Protein AF-A0A074ZJ59-F1 (afdb_monomer_lite)

Radius of gyration: 24.51 Å; chains: 1; bounding box: 39×39×104 Å

Foldseek 3Di:
DVLVVVLVVLCVVVVDDPPPDPVVVPVPPPPDDPDPDPDPLVVLVVQLQSCLVVVPVVNVVVSQVVNVVVLVVQVPPPDPPPNQVVLVVLQVVLLCLFFPPHDDRPDCVSSVSSLVSCLVCVVVSCVDPVSVVCVVVRRRHDPVSVVVSVVSVVVVVVVVVVVVVVVVPDPPPDDDDDDDDD

Organism: Aureobasidium subglaciale (strain EXF-2481) (NCBI:txid1043005)

Structure (mmCIF, N/CA/C/O backbone):
data_AF-A0A074ZJ59-F1
#
_entry.id   AF-A0A074ZJ59-F1
#
loop_
_atom_site.group_PDB
_atom_site.id
_atom_site.type_symbol
_atom_site.label_atom_id
_atom_site.label_alt_id
_atom_site.label_comp_id
_atom_site.label_asym_id
_atom_site.label_entity_id
_atom_site.label_seq_id
_atom_site.pdbx_PDB_ins_code
_atom_site.Cartn_x
_atom_site.Cartn_y
_atom_site.Cartn_z
_atom_site.occupancy
_atom_site.B_iso_or_equiv
_atom_site.auth_seq_id
_atom_site.auth_comp_id
_atom_site.auth_asym_id
_atom_site.auth_atom_id
_atom_site.pdbx_PDB_model_num
ATOM 1 N N . 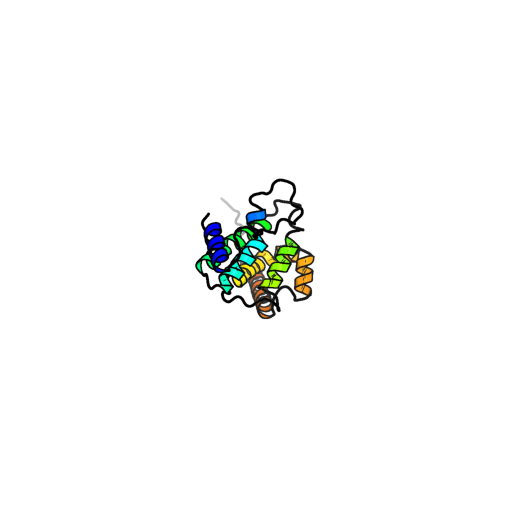MET A 1 1 ? 20.013 9.215 -7.766 1.00 41.94 1 MET A N 1
ATOM 2 C CA . MET A 1 1 ? 20.510 8.988 -9.149 1.00 41.94 1 MET A CA 1
ATOM 3 C C . MET A 1 1 ? 20.175 7.604 -9.718 1.00 41.94 1 MET A C 1
ATOM 5 O O . MET A 1 1 ? 19.712 7.556 -10.847 1.00 41.94 1 MET A O 1
ATOM 9 N N . VAL A 1 2 ? 20.333 6.492 -8.982 1.00 39.41 2 VAL A N 1
ATOM 10 C CA . VAL A 1 2 ? 20.083 5.125 -9.515 1.00 39.41 2 VAL A CA 1
ATOM 11 C C . VAL A 1 2 ? 18.605 4.851 -9.866 1.00 39.41 2 VAL A C 1
ATOM 13 O O . VAL A 1 2 ? 18.326 4.170 -10.846 1.00 39.41 2 VAL A O 1
ATOM 16 N N . SER A 1 3 ? 17.651 5.442 -9.139 1.00 49.03 3 SER A N 1
ATOM 17 C CA . SER A 1 3 ? 16.207 5.295 -9.417 1.00 49.03 3 SER A CA 1
ATOM 18 C C . SER A 1 3 ? 15.775 5.916 -10.763 1.00 49.03 3 SER A C 1
ATOM 20 O O . SER A 1 3 ? 14.971 5.338 -11.491 1.00 49.03 3 SER A O 1
ATOM 22 N N . ILE A 1 4 ? 16.385 7.044 -11.152 1.00 52.41 4 ILE A N 1
ATOM 23 C CA . ILE A 1 4 ? 16.027 7.798 -1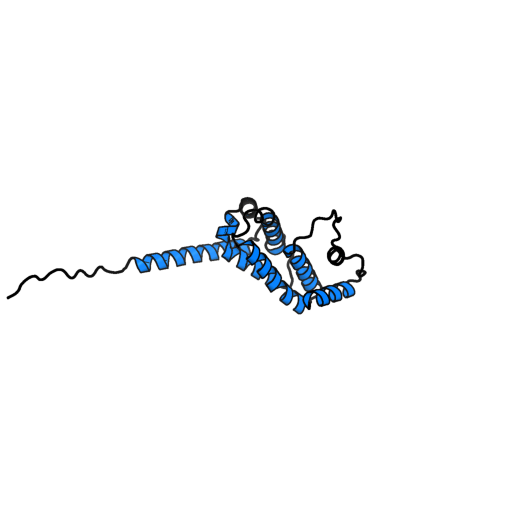2.368 1.00 52.41 4 ILE A CA 1
ATOM 24 C C . ILE A 1 4 ? 16.478 7.053 -13.634 1.00 52.41 4 ILE A C 1
ATOM 26 O O . ILE A 1 4 ? 15.709 6.923 -14.581 1.00 52.41 4 ILE A O 1
ATOM 30 N N . LEU A 1 5 ? 17.698 6.502 -13.631 1.00 50.34 5 LEU A N 1
ATOM 31 C CA . LEU A 1 5 ? 18.247 5.730 -14.756 1.00 50.34 5 LEU A CA 1
ATOM 32 C C . LEU A 1 5 ? 17.485 4.419 -14.992 1.00 50.34 5 LEU A C 1
ATOM 34 O O . LEU A 1 5 ? 17.195 4.069 -16.133 1.00 50.34 5 LEU A O 1
ATOM 38 N N . CYS A 1 6 ? 17.110 3.718 -13.920 1.00 54.22 6 CYS A N 1
ATOM 39 C CA . CYS A 1 6 ? 16.322 2.491 -14.019 1.00 54.22 6 CYS A CA 1
ATOM 40 C C . CYS A 1 6 ? 14.889 2.757 -14.506 1.00 54.22 6 CYS A C 1
ATOM 42 O O . CYS A 1 6 ? 14.361 1.974 -15.294 1.00 54.22 6 CYS A O 1
ATOM 44 N N . SER A 1 7 ? 14.283 3.874 -14.085 1.00 52.81 7 SER A N 1
ATOM 45 C CA . SER A 1 7 ? 12.992 4.321 -14.610 1.00 52.81 7 SER A CA 1
ATOM 46 C C . SER A 1 7 ? 13.103 4.624 -16.107 1.00 52.81 7 SER A C 1
ATOM 48 O O . SER A 1 7 ? 12.387 4.013 -16.892 1.00 52.81 7 SER A O 1
ATOM 50 N N . ALA A 1 8 ? 14.086 5.431 -16.524 1.00 54.69 8 ALA A N 1
ATOM 51 C CA . ALA A 1 8 ? 14.334 5.763 -17.929 1.00 54.69 8 ALA A CA 1
ATOM 52 C C . ALA A 1 8 ? 14.589 4.532 -18.829 1.00 54.69 8 ALA A C 1
ATOM 54 O O . ALA A 1 8 ? 14.120 4.495 -19.966 1.00 54.69 8 ALA A O 1
ATOM 55 N N . MET A 1 9 ? 15.284 3.499 -18.333 1.00 61.38 9 MET A N 1
ATOM 56 C CA . MET A 1 9 ? 15.506 2.254 -19.086 1.00 61.38 9 MET A CA 1
ATOM 57 C C . MET A 1 9 ? 14.236 1.408 -19.243 1.00 61.38 9 MET A C 1
ATOM 59 O O . MET A 1 9 ? 13.994 0.884 -20.332 1.00 61.38 9 MET A O 1
ATOM 63 N N . LEU A 1 10 ? 13.406 1.306 -18.198 1.00 59.16 10 LEU A N 1
ATOM 64 C CA . LEU A 1 10 ? 12.080 0.688 -18.305 1.00 59.16 10 LEU A CA 1
ATOM 65 C C . LEU A 1 10 ? 11.215 1.419 -19.341 1.00 59.16 10 LEU A C 1
ATOM 67 O O . LEU A 1 10 ? 10.539 0.771 -20.137 1.00 59.16 10 LEU A O 1
ATOM 71 N N . MET A 1 11 ? 11.288 2.755 -19.386 1.00 59.59 11 MET A N 1
ATOM 72 C CA . MET A 1 11 ? 10.518 3.570 -20.334 1.00 59.59 11 MET A CA 1
ATOM 73 C C . MET A 1 11 ? 10.937 3.333 -21.788 1.00 59.59 11 MET A C 1
ATOM 75 O O . MET A 1 11 ? 10.082 3.255 -22.669 1.00 59.59 11 MET A O 1
ATOM 79 N N . HIS A 1 12 ? 12.240 3.159 -22.039 1.00 55.22 12 HIS A N 1
ATOM 80 C CA . HIS A 1 12 ? 12.753 2.850 -23.374 1.00 55.22 12 HIS A CA 1
ATOM 81 C C . HIS A 1 12 ? 12.294 1.468 -23.864 1.00 55.22 12 HIS A C 1
ATOM 83 O O . HIS A 1 12 ? 11.905 1.326 -25.022 1.00 55.22 12 HIS A O 1
ATOM 89 N N . MET A 1 13 ? 12.250 0.466 -22.975 1.00 55.59 13 MET A N 1
ATOM 90 C CA . MET A 1 13 ? 11.692 -0.856 -23.294 1.00 55.59 13 MET A CA 1
ATOM 91 C C . MET A 1 13 ? 10.184 -0.822 -23.598 1.00 55.59 13 MET A C 1
ATOM 93 O O . MET A 1 13 ? 9.694 -1.686 -24.320 1.00 55.59 13 MET A O 1
ATOM 97 N N . CYS A 1 14 ? 9.454 0.183 -23.101 1.00 53.59 14 CYS A N 1
ATOM 98 C CA . CYS A 1 14 ? 8.018 0.364 -23.340 1.00 53.59 14 CYS A CA 1
ATOM 99 C C . CYS A 1 14 ? 7.676 1.078 -24.662 1.00 53.59 14 CYS A C 1
ATOM 101 O O . CYS A 1 14 ? 6.496 1.284 -24.938 1.00 53.59 14 CYS A O 1
ATOM 103 N N . GLY A 1 15 ? 8.667 1.491 -25.464 1.00 50.38 15 GLY A N 1
ATOM 104 C CA . GLY A 1 15 ? 8.434 2.169 -26.745 1.00 50.38 15 GLY A CA 1
ATOM 105 C C . GLY A 1 15 ? 7.931 3.616 -26.639 1.00 50.38 15 GLY A C 1
ATOM 106 O O . GLY A 1 15 ? 7.459 4.157 -27.636 1.00 50.38 15 GLY A O 1
ATOM 107 N N . MET A 1 16 ? 8.030 4.257 -25.468 1.00 50.84 16 MET A N 1
ATOM 108 C CA . MET A 1 16 ? 7.665 5.670 -25.313 1.00 50.84 16 MET A CA 1
ATOM 109 C C . MET A 1 16 ? 8.839 6.587 -25.704 1.00 50.84 16 MET A C 1
ATOM 111 O O . MET A 1 16 ? 9.964 6.371 -25.234 1.00 50.84 16 MET A O 1
ATOM 115 N N . PRO A 1 17 ? 8.623 7.600 -26.565 1.00 51.31 17 PRO A N 1
ATOM 116 C CA . PRO A 1 17 ? 9.667 8.538 -26.946 1.00 51.31 17 PRO A CA 1
ATOM 117 C C . PRO A 1 17 ? 10.070 9.403 -25.748 1.00 51.31 17 PRO A C 1
ATOM 119 O O . PRO A 1 17 ? 9.235 9.890 -24.989 1.00 51.31 17 PRO A O 1
ATOM 122 N N . PHE A 1 18 ? 11.378 9.622 -25.607 1.00 46.78 18 PHE A N 1
ATOM 123 C CA . PHE A 1 18 ? 11.996 10.319 -24.473 1.00 46.78 18 PHE A CA 1
ATOM 124 C C . PHE A 1 18 ? 11.395 11.719 -24.214 1.00 46.78 18 PHE A C 1
ATOM 126 O O . PHE A 1 18 ? 11.477 12.208 -23.099 1.00 46.78 18 PHE A O 1
ATOM 133 N N . GLY A 1 19 ? 10.779 12.368 -25.210 1.00 46.38 19 GLY A N 1
ATOM 134 C CA . GLY A 1 19 ? 10.231 13.729 -25.108 1.00 46.38 19 GLY A CA 1
ATOM 135 C C . GLY A 1 19 ? 8.774 13.850 -24.643 1.00 46.38 19 GLY A C 1
ATOM 136 O O . GLY A 1 19 ? 8.370 14.943 -24.269 1.00 46.38 19 GLY A O 1
ATOM 137 N N . GLU A 1 20 ? 7.988 12.771 -24.619 1.00 48.81 20 GLU A N 1
ATOM 138 C CA . GLU A 1 20 ? 6.546 12.831 -24.291 1.00 48.81 20 GLU A CA 1
ATOM 139 C C . GLU A 1 20 ? 6.254 12.444 -22.829 1.00 48.81 20 GLU A C 1
ATOM 141 O O . GLU A 1 20 ? 5.201 11.902 -22.495 1.00 48.81 20 GLU A O 1
ATOM 146 N N . HIS A 1 21 ? 7.214 12.692 -21.932 1.00 48.78 21 HIS A N 1
ATOM 147 C CA . HIS A 1 21 ? 7.158 12.221 -20.550 1.00 48.78 21 HIS A CA 1
ATOM 148 C C . HIS A 1 21 ? 6.782 13.307 -19.531 1.00 48.78 21 HIS A C 1
ATOM 150 O O . HIS A 1 21 ? 7.483 14.305 -19.395 1.00 48.78 21 HIS A O 1
ATOM 156 N N . TYR A 1 22 ? 5.793 13.011 -18.679 1.00 48.25 22 TYR A N 1
ATOM 157 C CA . TYR A 1 22 ? 5.404 13.788 -17.482 1.00 48.25 22 TYR A CA 1
ATOM 158 C C . TYR A 1 22 ? 6.501 13.919 -16.393 1.00 48.25 22 TYR A C 1
ATOM 160 O O . TYR A 1 22 ? 6.341 14.640 -15.412 1.00 48.25 22 TYR A O 1
ATOM 168 N N . ILE A 1 23 ? 7.613 13.180 -16.523 1.00 46.38 23 ILE A N 1
ATOM 169 C CA . ILE A 1 23 ? 8.804 13.304 -15.658 1.00 46.38 23 ILE A CA 1
ATOM 170 C C . ILE A 1 23 ? 9.793 14.327 -16.246 1.00 46.38 23 ILE A C 1
ATOM 172 O O . ILE A 1 23 ? 10.496 15.000 -15.496 1.00 46.38 23 ILE A O 1
ATOM 176 N N . ASN A 1 24 ? 9.816 14.490 -17.575 1.00 41.28 24 ASN A N 1
ATOM 177 C CA . ASN A 1 24 ? 10.614 15.521 -18.243 1.00 41.28 24 ASN A CA 1
ATOM 178 C C . ASN A 1 24 ? 9.933 16.892 -18.206 1.00 41.28 24 ASN A C 1
ATOM 180 O O . ASN A 1 24 ? 10.631 17.899 -18.216 1.00 41.28 24 ASN A O 1
ATOM 184 N N . SER A 1 25 ? 8.608 16.948 -18.044 1.00 44.44 25 SER A N 1
ATOM 185 C CA . SER A 1 25 ? 7.877 18.204 -17.827 1.00 44.44 25 SER A CA 1
ATOM 186 C C . SER A 1 25 ? 8.159 18.873 -16.476 1.00 44.44 25 SER A C 1
ATOM 188 O O . SER A 1 25 ? 7.539 19.883 -16.173 1.00 44.44 25 SER A O 1
ATOM 190 N N . HIS A 1 26 ? 9.048 18.318 -15.643 1.00 45.03 26 HIS A N 1
ATOM 191 C CA . HIS A 1 26 ? 9.279 18.825 -14.288 1.00 45.03 26 HIS A CA 1
ATOM 192 C C . HIS A 1 26 ? 10.752 19.061 -13.924 1.00 45.03 26 HIS A C 1
ATOM 194 O O . HIS A 1 26 ? 11.033 19.546 -12.827 1.00 45.03 26 HIS A O 1
ATOM 200 N N . PHE A 1 27 ? 11.697 18.741 -14.819 1.00 40.56 27 PHE A N 1
ATOM 201 C CA . PHE A 1 27 ? 13.062 19.274 -14.699 1.00 40.56 27 PHE A CA 1
ATOM 202 C C . PHE A 1 27 ? 13.160 20.706 -15.245 1.00 40.56 27 PHE A C 1
ATOM 204 O O . PHE A 1 27 ? 13.979 21.469 -14.745 1.00 40.56 27 PHE A O 1
ATOM 211 N N . ASP A 1 28 ? 12.264 21.082 -16.164 1.00 36.97 28 ASP A N 1
ATOM 212 C CA . ASP A 1 28 ? 12.025 22.459 -16.607 1.00 36.97 28 ASP A CA 1
ATOM 213 C C . ASP A 1 28 ? 10.708 22.985 -16.012 1.00 36.97 28 ASP A C 1
ATOM 215 O O . ASP A 1 28 ? 9.758 23.299 -16.722 1.00 36.97 28 ASP A O 1
ATOM 219 N N . CYS A 1 29 ? 10.619 23.096 -14.684 1.00 37.16 29 CYS A N 1
ATOM 220 C CA . CYS A 1 29 ? 9.633 24.009 -14.100 1.00 37.16 29 CYS A CA 1
ATOM 221 C C . CYS A 1 29 ? 10.171 25.437 -14.191 1.00 37.16 29 CYS A C 1
ATOM 223 O O . CYS A 1 29 ? 10.606 26.025 -13.205 1.00 37.16 29 CYS A O 1
ATOM 225 N N . THR A 1 30 ? 10.161 25.992 -15.398 1.00 39.16 30 THR A N 1
ATOM 226 C CA . THR A 1 30 ? 10.061 27.439 -15.572 1.00 39.16 30 THR A CA 1
ATOM 227 C C . THR A 1 30 ? 8.603 27.817 -15.339 1.00 39.16 30 THR A C 1
ATOM 229 O O . THR A 1 30 ? 7.781 27.445 -16.164 1.00 39.16 30 THR A O 1
ATOM 232 N N . ASP A 1 31 ? 8.333 28.447 -14.191 1.00 43.09 31 ASP A N 1
ATOM 233 C CA . ASP A 1 31 ? 7.247 29.356 -13.734 1.00 43.09 31 ASP A CA 1
ATOM 234 C C . ASP A 1 31 ? 5.824 29.380 -14.371 1.00 43.09 31 ASP A C 1
ATOM 236 O O . ASP A 1 31 ? 4.959 30.071 -13.850 1.00 43.09 31 ASP A O 1
ATOM 240 N N . ASP A 1 32 ? 5.514 28.630 -15.433 1.00 44.28 32 ASP A N 1
ATOM 241 C CA . ASP A 1 32 ? 4.315 28.801 -16.276 1.00 44.28 32 ASP A CA 1
ATOM 242 C C . ASP A 1 32 ? 3.545 27.488 -16.580 1.00 44.28 32 ASP A C 1
ATOM 244 O O . ASP A 1 32 ? 2.708 27.438 -17.486 1.00 44.28 32 ASP A O 1
ATOM 248 N N . CYS A 1 33 ? 3.774 26.387 -15.854 1.00 39.75 33 CYS A N 1
ATOM 249 C CA . CYS A 1 33 ? 3.044 25.133 -16.102 1.00 39.75 33 CYS A CA 1
ATOM 250 C C . CYS A 1 33 ? 1.702 25.070 -15.342 1.00 39.75 33 CYS A C 1
ATOM 252 O O . CYS A 1 33 ? 1.665 25.047 -14.116 1.00 39.75 33 CYS A O 1
ATOM 254 N N . ILE A 1 34 ? 0.598 24.988 -16.098 1.00 45.28 34 ILE A N 1
ATOM 255 C CA . ILE A 1 34 ? -0.808 24.931 -15.635 1.00 45.28 34 ILE A CA 1
ATOM 256 C C . ILE A 1 34 ? -1.240 23.509 -15.194 1.00 45.28 34 ILE A C 1
ATOM 258 O O . ILE A 1 34 ? -2.348 23.321 -14.694 1.00 45.28 34 ILE A O 1
ATOM 262 N N . GLU A 1 35 ? -0.392 22.485 -15.343 1.00 47.56 35 GLU A N 1
ATOM 263 C CA . GLU A 1 35 ? -0.735 21.126 -14.900 1.00 47.56 35 GLU A CA 1
ATOM 264 C C . GLU A 1 35 ? -0.407 20.909 -13.412 1.00 47.56 35 GLU A C 1
ATOM 266 O O . GLU A 1 35 ? 0.686 21.271 -12.972 1.00 47.56 35 GLU A O 1
ATOM 271 N N . PRO A 1 36 ? -1.319 20.309 -12.621 1.00 47.19 36 PRO A N 1
ATOM 272 C CA . PRO A 1 36 ? -1.094 20.098 -11.197 1.00 47.19 36 PRO A CA 1
ATOM 273 C C . PRO A 1 36 ? 0.114 19.180 -10.989 1.00 47.19 36 PRO A C 1
ATOM 275 O O . PRO A 1 36 ? 0.135 18.048 -11.478 1.00 47.19 36 PRO A O 1
ATOM 278 N N . CYS A 1 37 ? 1.116 19.672 -10.254 1.00 55.72 37 CYS A N 1
ATOM 279 C CA . CYS A 1 37 ? 2.293 18.912 -9.846 1.00 55.72 37 CYS A CA 1
ATOM 280 C C . CYS A 1 37 ? 1.864 17.561 -9.254 1.00 55.72 37 CYS A C 1
ATOM 282 O O . CYS A 1 37 ? 1.284 17.503 -8.171 1.00 55.72 37 CYS A O 1
ATOM 284 N N . GLU A 1 38 ? 2.119 16.466 -9.974 1.00 64.56 38 GLU A N 1
ATOM 285 C CA . GLU A 1 38 ? 1.718 15.132 -9.526 1.00 64.56 38 GLU A CA 1
ATOM 286 C C . GLU A 1 38 ? 2.391 14.782 -8.191 1.00 64.56 38 GLU A C 1
ATOM 288 O O . GLU A 1 38 ? 3.619 14.858 -8.068 1.00 64.56 38 GLU A O 1
ATOM 293 N N . HIS A 1 39 ? 1.585 14.345 -7.216 1.00 73.06 39 HIS A N 1
ATOM 294 C CA . HIS A 1 39 ? 2.052 14.016 -5.875 1.00 73.06 39 HIS A CA 1
ATOM 295 C C . HIS A 1 39 ? 3.183 12.960 -5.909 1.00 73.06 39 HIS A C 1
ATOM 297 O O . HIS A 1 39 ? 3.033 11.925 -6.576 1.00 73.06 39 HIS A O 1
ATOM 303 N N . PRO A 1 40 ? 4.302 13.149 -5.178 1.00 75.38 40 PRO A N 1
ATOM 304 C CA . PRO A 1 40 ? 5.442 12.224 -5.197 1.00 75.38 40 PRO A CA 1
ATOM 305 C C . PRO A 1 40 ? 5.060 10.770 -4.887 1.00 75.38 40 PRO A C 1
ATOM 307 O O . PRO A 1 40 ? 5.510 9.845 -5.566 1.00 75.38 40 PRO A O 1
ATOM 310 N N . LEU A 1 41 ? 4.162 10.567 -3.919 1.00 79.94 41 LEU A N 1
ATOM 311 C CA . LEU A 1 41 ? 3.639 9.246 -3.551 1.00 79.94 41 LEU A CA 1
ATOM 312 C C . LEU A 1 41 ? 2.955 8.538 -4.735 1.00 79.94 41 LEU A C 1
ATOM 314 O O . LEU A 1 41 ? 3.203 7.358 -4.996 1.00 79.94 41 LEU A O 1
ATOM 318 N N . ARG A 1 42 ? 2.152 9.279 -5.508 1.00 82.81 42 ARG A N 1
ATOM 319 C CA . ARG A 1 42 ? 1.442 8.768 -6.685 1.00 82.81 42 ARG A CA 1
ATOM 320 C C . ARG A 1 42 ? 2.402 8.420 -7.820 1.00 82.81 42 ARG A C 1
ATOM 322 O O . ARG A 1 42 ? 2.253 7.389 -8.479 1.00 82.81 42 ARG A O 1
ATOM 329 N N . ARG A 1 43 ? 3.454 9.224 -7.989 1.00 81.12 43 ARG A N 1
ATOM 330 C CA . ARG A 1 43 ? 4.549 8.937 -8.924 1.00 81.12 43 ARG A CA 1
ATOM 331 C C . ARG A 1 43 ? 5.249 7.623 -8.576 1.00 81.12 43 ARG A C 1
ATOM 333 O O . ARG A 1 43 ? 5.434 6.786 -9.460 1.00 81.12 43 ARG A O 1
ATOM 340 N N . PHE A 1 44 ? 5.613 7.412 -7.311 1.00 84.19 44 PHE A N 1
ATOM 341 C CA . PHE A 1 44 ? 6.253 6.167 -6.876 1.00 84.19 44 PHE A CA 1
ATOM 342 C C . PHE A 1 44 ? 5.352 4.949 -7.083 1.00 84.19 44 PHE A C 1
ATOM 344 O O . PHE A 1 44 ? 5.825 3.919 -7.567 1.00 84.19 44 PHE A O 1
ATOM 351 N N . LEU A 1 45 ? 4.050 5.080 -6.821 1.00 85.00 45 LEU A N 1
ATOM 352 C CA . LEU A 1 45 ? 3.085 4.012 -7.067 1.00 85.00 45 LEU A CA 1
ATOM 353 C C . LEU A 1 45 ? 3.050 3.589 -8.542 1.00 85.00 45 LEU A C 1
ATOM 355 O O . LEU A 1 45 ? 3.166 2.401 -8.845 1.00 85.00 45 LEU A O 1
ATOM 359 N N . LYS A 1 46 ? 2.978 4.551 -9.470 1.00 83.56 46 LYS A N 1
ATOM 360 C CA . LYS A 1 46 ? 3.017 4.275 -10.917 1.00 83.56 46 LYS A CA 1
ATOM 361 C C . LYS A 1 46 ? 4.291 3.537 -11.329 1.00 83.56 46 LYS A C 1
ATOM 363 O O . LYS A 1 46 ? 4.222 2.567 -12.084 1.00 83.56 46 LYS A O 1
ATOM 368 N N . VAL A 1 47 ? 5.446 3.959 -10.806 1.00 83.38 47 VAL A N 1
ATOM 369 C CA . VAL A 1 47 ? 6.731 3.290 -11.071 1.00 83.38 47 VAL A CA 1
ATOM 370 C C . VAL A 1 47 ? 6.720 1.859 -10.534 1.00 83.38 47 VAL A C 1
ATOM 372 O O . VAL A 1 47 ? 7.174 0.950 -11.229 1.00 83.38 47 VAL A O 1
ATOM 375 N N . TYR A 1 48 ? 6.164 1.629 -9.340 1.00 85.56 48 TYR A N 1
ATOM 376 C CA . TYR A 1 48 ? 6.029 0.281 -8.793 1.00 85.56 48 TYR A CA 1
ATOM 377 C C . TYR A 1 48 ? 5.130 -0.596 -9.666 1.00 85.56 48 TYR A C 1
ATOM 379 O O . TYR A 1 48 ? 5.524 -1.705 -10.011 1.00 85.56 48 TYR A O 1
ATOM 387 N N . MET A 1 49 ? 3.957 -0.101 -10.074 1.00 84.44 49 MET A N 1
ATOM 388 C CA . MET A 1 49 ? 3.025 -0.845 -10.929 1.00 84.44 49 MET A CA 1
ATOM 389 C C . MET A 1 49 ? 3.643 -1.202 -12.286 1.00 84.44 49 MET A C 1
ATOM 391 O O . MET A 1 49 ? 3.454 -2.311 -12.781 1.00 84.44 49 MET A O 1
ATOM 395 N N . MET A 1 50 ? 4.417 -0.291 -12.883 1.00 82.19 50 MET A N 1
ATOM 396 C CA . MET A 1 50 ? 5.179 -0.592 -14.098 1.00 82.19 50 MET A CA 1
ATOM 397 C C . MET A 1 50 ? 6.244 -1.661 -13.842 1.00 82.19 50 MET A C 1
ATOM 399 O O . MET A 1 50 ? 6.342 -2.624 -14.598 1.00 82.19 50 MET A O 1
ATOM 403 N N . ALA A 1 51 ? 7.016 -1.534 -12.763 1.00 83.19 51 ALA A N 1
ATOM 404 C CA . ALA A 1 51 ? 8.026 -2.522 -12.403 1.00 83.19 51 ALA A CA 1
ATOM 405 C C . ALA A 1 51 ? 7.424 -3.895 -12.055 1.00 83.19 51 ALA A C 1
ATOM 407 O O . ALA A 1 51 ? 8.074 -4.919 -12.248 1.00 83.19 51 ALA A O 1
ATOM 408 N N . ASP A 1 52 ? 6.196 -3.943 -11.547 1.00 86.25 52 ASP A N 1
ATOM 409 C CA . ASP A 1 52 ? 5.436 -5.175 -11.345 1.00 86.25 52 ASP A CA 1
ATOM 410 C C . ASP A 1 52 ? 5.014 -5.793 -12.680 1.00 86.25 52 ASP A C 1
ATOM 412 O O . ASP A 1 52 ? 5.337 -6.949 -12.947 1.00 86.25 52 ASP A O 1
ATOM 416 N N . ARG A 1 53 ? 4.434 -4.989 -13.581 1.00 83.88 53 ARG A N 1
ATOM 417 C CA . ARG A 1 53 ? 4.014 -5.426 -14.921 1.00 83.88 53 ARG A CA 1
ATOM 418 C C . ARG A 1 53 ? 5.159 -5.998 -15.767 1.00 83.88 53 ARG A C 1
ATOM 420 O O . ARG A 1 53 ? 4.937 -6.961 -16.493 1.00 83.88 53 ARG A O 1
ATOM 427 N N . TYR A 1 54 ? 6.354 -5.412 -15.696 1.00 81.19 54 TYR A N 1
ATOM 428 C CA . TYR A 1 54 ? 7.529 -5.839 -16.475 1.00 81.19 54 TYR A CA 1
ATOM 429 C C . TYR A 1 54 ? 8.470 -6.782 -15.715 1.00 81.19 54 TYR A C 1
ATOM 431 O O . TYR A 1 54 ? 9.619 -6.960 -16.109 1.00 81.19 54 TYR A O 1
A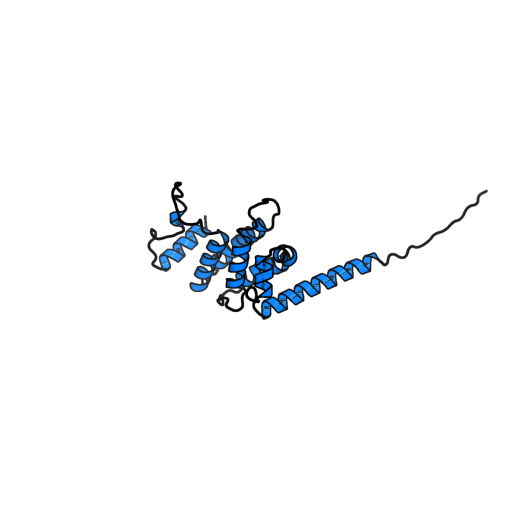TOM 439 N N . ASP A 1 55 ? 8.005 -7.339 -14.599 1.00 85.19 55 ASP A N 1
ATOM 440 C CA . ASP A 1 55 ? 8.770 -8.187 -13.690 1.00 85.19 55 ASP A CA 1
ATOM 441 C C . ASP A 1 55 ? 10.204 -7.698 -13.391 1.00 85.19 55 ASP A C 1
ATOM 443 O O . ASP A 1 55 ? 11.201 -8.396 -13.561 1.00 85.19 55 ASP A O 1
ATOM 447 N N . CYS A 1 56 ? 10.310 -6.451 -12.934 1.00 83.75 56 CYS A N 1
ATOM 448 C CA . CYS A 1 56 ? 11.561 -5.795 -12.568 1.00 83.75 56 CYS A CA 1
ATOM 449 C C . CYS A 1 56 ? 11.721 -5.709 -11.037 1.00 83.75 56 CYS A C 1
ATOM 451 O O . CYS A 1 56 ? 11.508 -4.644 -10.441 1.00 83.75 56 CYS A O 1
ATOM 453 N N . PRO A 1 57 ? 12.145 -6.796 -10.359 1.00 84.75 57 PRO A N 1
ATOM 454 C CA . PRO A 1 57 ? 12.184 -6.867 -8.897 1.00 84.75 57 PRO A CA 1
ATOM 455 C C . PRO A 1 57 ? 13.144 -5.857 -8.259 1.00 84.75 57 PRO A C 1
ATOM 457 O O . PRO A 1 57 ? 12.899 -5.397 -7.147 1.00 84.75 57 PRO A O 1
ATOM 460 N N . THR A 1 58 ? 14.228 -5.477 -8.941 1.00 82.25 58 THR A N 1
ATOM 461 C CA . THR A 1 58 ? 15.179 -4.471 -8.437 1.00 82.25 58 THR A CA 1
ATOM 462 C C . THR A 1 58 ? 14.511 -3.111 -8.254 1.00 82.25 58 THR A C 1
ATOM 464 O O . THR A 1 58 ? 14.740 -2.445 -7.248 1.00 82.25 58 THR A O 1
ATOM 467 N N . ILE A 1 59 ? 13.648 -2.722 -9.195 1.00 80.69 59 ILE A N 1
ATOM 468 C CA . ILE A 1 59 ? 12.945 -1.437 -9.157 1.00 80.69 59 ILE A CA 1
ATOM 469 C C . ILE A 1 59 ? 11.814 -1.499 -8.134 1.00 80.69 59 ILE A C 1
ATOM 471 O O . ILE A 1 59 ? 11.712 -0.595 -7.309 1.00 80.69 59 ILE A O 1
ATOM 475 N N . ARG A 1 60 ? 11.056 -2.606 -8.084 1.00 87.00 60 ARG A N 1
ATOM 476 C CA . ARG A 1 60 ? 10.055 -2.826 -7.026 1.00 87.00 60 ARG A CA 1
ATOM 477 C C . ARG A 1 60 ? 10.657 -2.658 -5.629 1.00 87.00 60 ARG A C 1
ATOM 479 O O . ARG A 1 60 ? 10.128 -1.901 -4.821 1.00 87.00 60 ARG A O 1
ATOM 486 N N . ARG A 1 61 ? 11.807 -3.291 -5.363 1.00 85.25 61 ARG A N 1
ATOM 487 C CA . ARG A 1 61 ? 12.504 -3.171 -4.070 1.00 85.25 61 ARG A CA 1
ATOM 488 C C . ARG A 1 61 ? 13.011 -1.759 -3.785 1.00 85.25 61 ARG A C 1
ATOM 490 O O . ARG A 1 61 ? 12.999 -1.354 -2.631 1.00 85.25 61 ARG A O 1
ATOM 497 N N . ALA A 1 62 ? 13.462 -1.027 -4.803 1.00 81.00 62 ALA A N 1
ATOM 498 C CA . ALA A 1 62 ? 13.977 0.330 -4.633 1.00 81.00 62 ALA A CA 1
ATOM 499 C C . ALA A 1 62 ? 12.872 1.362 -4.354 1.00 81.00 62 ALA A C 1
ATOM 501 O O . ALA A 1 62 ? 13.124 2.348 -3.672 1.00 81.00 62 ALA A O 1
ATOM 502 N N . VAL A 1 63 ? 11.660 1.141 -4.870 1.00 83.81 63 VAL A N 1
ATOM 503 C CA . VAL A 1 63 ? 10.535 2.073 -4.706 1.00 83.81 63 VAL A CA 1
ATOM 504 C C . VAL A 1 63 ? 9.911 1.996 -3.314 1.00 83.81 63 VAL A C 1
ATOM 506 O O . VAL A 1 63 ? 9.502 3.015 -2.773 1.00 83.81 63 VAL A O 1
ATOM 509 N N . VAL A 1 64 ? 9.856 0.812 -2.705 1.00 86.00 64 VAL A N 1
ATOM 510 C CA . VAL A 1 64 ? 9.191 0.625 -1.404 1.00 86.00 64 VAL A CA 1
ATOM 511 C C . VAL A 1 64 ? 9.740 1.520 -0.281 1.00 86.00 64 VAL A C 1
ATOM 513 O O . VAL A 1 64 ? 8.923 2.148 0.389 1.00 86.00 64 VAL A O 1
ATOM 516 N N . PRO A 1 65 ? 11.065 1.647 -0.055 1.00 81.44 65 PRO A N 1
ATOM 517 C CA . PRO A 1 65 ? 11.566 2.560 0.971 1.00 81.44 65 PRO A CA 1
ATOM 518 C C . PRO A 1 65 ? 11.220 4.024 0.675 1.00 81.44 65 PRO A C 1
ATOM 520 O O . PRO A 1 65 ? 10.941 4.756 1.613 1.00 81.44 65 PRO A O 1
ATOM 523 N N . LEU A 1 66 ? 11.156 4.430 -0.601 1.00 83.31 66 LEU A N 1
ATOM 524 C CA . LEU A 1 66 ? 10.765 5.793 -0.989 1.00 83.31 66 LEU A CA 1
ATOM 525 C C . LEU A 1 66 ? 9.290 6.065 -0.676 1.00 83.31 66 LEU A C 1
ATOM 527 O O . LEU A 1 66 ? 8.940 7.145 -0.219 1.00 83.31 66 LEU A O 1
ATOM 531 N N . VAL A 1 67 ? 8.419 5.074 -0.891 1.00 84.75 67 VAL A N 1
ATOM 532 C CA . VAL A 1 67 ? 7.005 5.170 -0.500 1.00 84.75 67 VAL A CA 1
ATOM 533 C C . VAL A 1 67 ? 6.877 5.299 1.016 1.00 84.75 67 VAL A C 1
ATOM 535 O O . VAL A 1 67 ? 6.131 6.150 1.486 1.00 84.75 67 VAL A O 1
ATOM 538 N N . ASN A 1 68 ? 7.614 4.489 1.778 1.00 84.31 68 ASN A N 1
ATOM 539 C CA . ASN A 1 68 ? 7.567 4.543 3.239 1.00 84.31 68 ASN A CA 1
ATOM 540 C C . ASN A 1 68 ? 8.096 5.877 3.787 1.00 84.31 68 ASN A C 1
ATOM 542 O O . ASN A 1 68 ? 7.472 6.435 4.680 1.00 84.31 68 ASN A O 1
ATOM 546 N N . GLU A 1 69 ? 9.185 6.409 3.228 1.00 81.88 69 GLU A N 1
ATOM 547 C CA . GLU A 1 69 ? 9.741 7.717 3.603 1.00 81.88 69 GLU A CA 1
ATOM 548 C C . GLU A 1 69 ? 8.712 8.836 3.398 1.00 81.88 69 GLU A C 1
ATOM 550 O O . GLU A 1 69 ? 8.450 9.606 4.316 1.00 81.88 69 GLU A O 1
ATOM 555 N N . GLN A 1 70 ? 8.039 8.857 2.243 1.00 80.69 70 GLN A N 1
ATOM 556 C CA . GLN A 1 70 ? 6.964 9.819 1.991 1.00 80.69 70 GLN A CA 1
ATOM 557 C C . GLN A 1 70 ? 5.813 9.656 2.989 1.00 80.69 70 GLN A C 1
ATOM 559 O O . GLN A 1 70 ? 5.361 10.627 3.581 1.00 80.69 70 GLN A O 1
ATOM 564 N N . LEU A 1 71 ? 5.360 8.426 3.241 1.00 80.12 71 LEU A N 1
ATOM 565 C CA . LEU A 1 71 ? 4.300 8.165 4.217 1.00 80.12 71 LEU A CA 1
ATOM 566 C C . LEU A 1 71 ? 4.674 8.629 5.641 1.00 80.12 71 LEU A C 1
ATOM 568 O O . LEU A 1 71 ? 3.821 9.143 6.363 1.00 80.12 71 LEU A O 1
ATOM 572 N N . GLU A 1 72 ? 5.930 8.469 6.058 1.00 79.38 72 GLU A N 1
ATOM 573 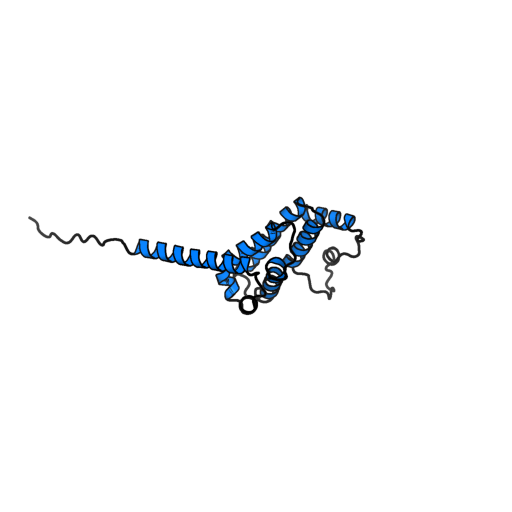C CA . GLU A 1 72 ? 6.421 8.923 7.366 1.00 79.38 72 GLU A 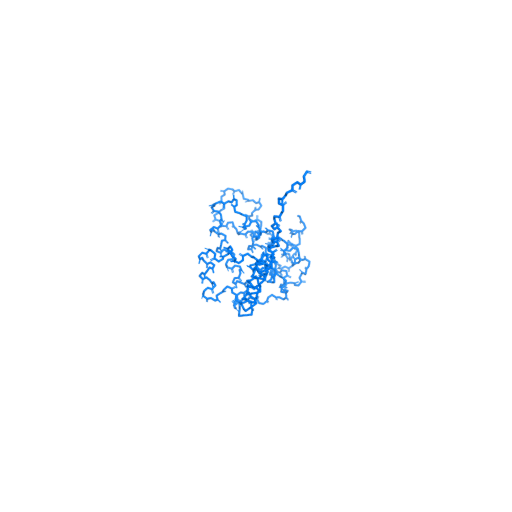CA 1
ATOM 574 C C . GLU A 1 72 ? 6.520 10.452 7.472 1.00 79.38 72 GLU A C 1
ATOM 576 O O . GLU A 1 72 ? 6.120 11.013 8.496 1.00 79.38 72 GLU A O 1
ATOM 581 N N . GLU A 1 73 ? 6.977 11.135 6.418 1.00 73.00 73 GLU A N 1
ATOM 582 C CA . GLU A 1 73 ? 7.040 12.605 6.361 1.00 73.00 73 GLU A CA 1
ATOM 583 C C . GLU A 1 73 ? 5.674 13.250 6.633 1.00 73.00 73 GLU A C 1
ATOM 585 O O . GLU A 1 73 ? 5.593 14.300 7.276 1.00 73.00 73 GLU A O 1
ATOM 590 N N . HIS A 1 74 ? 4.589 12.595 6.216 1.00 66.69 74 HIS A N 1
ATOM 591 C CA . HIS A 1 74 ? 3.237 13.130 6.345 1.00 66.69 74 HIS A CA 1
ATOM 592 C C . HIS A 1 74 ? 2.633 13.007 7.744 1.00 66.69 74 HIS A C 1
ATOM 594 O O . HIS A 1 74 ? 1.752 13.791 8.079 1.00 66.69 74 HIS A O 1
ATOM 600 N N . ILE A 1 75 ? 3.099 12.082 8.586 1.00 63.72 75 ILE A N 1
ATOM 601 C CA . ILE A 1 75 ? 2.586 11.924 9.961 1.00 63.72 75 ILE A CA 1
ATOM 602 C C . ILE A 1 75 ? 3.235 12.913 10.934 1.00 63.72 75 ILE A C 1
ATOM 604 O O . ILE A 1 75 ? 2.719 13.138 12.031 1.00 63.72 75 ILE A O 1
ATOM 608 N N . SER A 1 76 ? 4.339 13.550 10.539 1.00 55.22 76 SER A N 1
ATOM 609 C CA . SER A 1 76 ? 5.009 14.533 11.382 1.00 55.22 76 SER A CA 1
ATOM 610 C C . SER A 1 76 ? 4.113 15.768 11.601 1.00 55.22 76 SER A C 1
ATOM 612 O O . SER A 1 76 ? 3.775 16.463 10.641 1.00 55.22 76 SER A O 1
ATOM 614 N N . PRO A 1 77 ? 3.742 16.107 12.852 1.00 48.75 77 PRO A N 1
ATOM 615 C CA . PRO A 1 77 ? 2.787 17.175 13.172 1.00 48.75 77 PRO A CA 1
ATOM 616 C C . PRO A 1 77 ? 3.376 18.595 13.027 1.00 48.75 77 PRO A C 1
ATOM 618 O O . PRO A 1 77 ? 2.983 19.515 13.743 1.00 48.75 77 PRO A O 1
ATOM 621 N N . HIS A 1 78 ? 4.351 18.801 12.136 1.00 43.56 78 HIS A N 1
ATOM 622 C CA . HIS A 1 78 ? 5.115 20.048 12.033 1.00 43.56 78 HIS A CA 1
ATOM 623 C C . HIS A 1 78 ? 4.739 20.985 10.884 1.00 43.56 78 HIS A C 1
ATOM 625 O O . HIS A 1 78 ? 5.340 22.053 10.781 1.00 43.56 78 HIS A O 1
ATOM 631 N N . VAL A 1 79 ? 3.709 20.691 10.087 1.00 44.06 79 VAL A N 1
ATOM 632 C CA . VAL A 1 79 ? 3.216 21.649 9.082 1.00 44.06 79 VAL A CA 1
ATOM 633 C C . VAL A 1 79 ? 1.694 21.724 9.142 1.00 44.06 79 VAL A C 1
ATOM 635 O O . VAL A 1 79 ? 0.983 20.905 8.570 1.00 44.06 79 VAL A O 1
ATOM 638 N N . GLY A 1 80 ? 1.202 22.715 9.888 1.00 42.38 80 GLY A N 1
ATOM 639 C CA . GLY A 1 80 ? -0.201 22.903 10.272 1.00 42.38 80 GLY A CA 1
ATOM 640 C C . GLY A 1 80 ? -1.209 23.210 9.158 1.00 42.38 80 GLY A C 1
ATOM 641 O O . GLY A 1 80 ? -2.330 23.551 9.500 1.00 42.38 80 GLY A O 1
ATOM 642 N N . ASP A 1 81 ? -0.856 23.060 7.878 1.00 43.50 81 ASP A N 1
ATOM 643 C CA . ASP A 1 81 ? -1.769 23.295 6.742 1.00 43.50 81 ASP A CA 1
ATOM 644 C C . ASP A 1 81 ? -1.708 22.210 5.644 1.00 43.50 81 ASP A C 1
ATOM 646 O O . ASP A 1 81 ? -2.605 22.132 4.812 1.00 43.50 81 ASP A O 1
ATOM 650 N N . SER A 1 82 ? -0.709 21.315 5.634 1.00 47.50 82 SER A N 1
ATOM 651 C CA . SER A 1 82 ? -0.486 20.386 4.503 1.00 47.50 82 SER A CA 1
ATOM 652 C C . SER A 1 82 ? -1.120 19.001 4.664 1.00 47.50 82 SER A C 1
ATOM 654 O O . SER A 1 82 ? -1.079 18.195 3.740 1.00 47.50 82 SER A O 1
ATOM 656 N N . PHE A 1 83 ? -1.709 18.694 5.823 1.00 49.78 83 PHE A N 1
ATOM 657 C CA . PHE A 1 83 ? -2.299 17.373 6.076 1.00 49.78 83 PHE A CA 1
ATOM 658 C C . PHE A 1 83 ? -3.654 17.175 5.364 1.00 49.78 83 PHE A C 1
ATOM 660 O O . PHE A 1 83 ? -4.066 16.040 5.140 1.00 49.78 83 PHE A O 1
ATOM 667 N N . GLN A 1 84 ? -4.349 18.260 4.990 1.00 49.84 84 GLN A N 1
ATOM 668 C CA . GLN A 1 84 ? -5.685 18.193 4.375 1.00 49.84 84 GLN A CA 1
ATOM 669 C C . GLN A 1 84 ? -5.667 17.789 2.893 1.00 49.84 84 GLN A C 1
ATOM 671 O O . GLN A 1 84 ? -6.512 16.999 2.485 1.00 49.84 84 GLN A O 1
ATOM 676 N N . ASP A 1 85 ? -4.706 18.263 2.097 1.00 54.72 85 ASP A N 1
ATOM 677 C CA . ASP A 1 85 ? -4.625 17.897 0.669 1.00 54.72 85 ASP A CA 1
ATOM 678 C C . ASP A 1 85 ? -4.094 16.470 0.466 1.00 54.72 85 ASP A C 1
ATOM 680 O O . ASP A 1 85 ? -4.397 15.788 -0.513 1.00 54.72 85 ASP A O 1
ATOM 684 N N . LEU A 1 86 ? -3.325 15.990 1.439 1.00 58.72 86 LEU A N 1
ATOM 685 C CA . LEU A 1 86 ? -2.633 14.711 1.395 1.00 58.72 86 LEU A CA 1
ATOM 686 C C . LEU A 1 86 ? -3.447 13.551 1.971 1.00 58.72 86 LEU A C 1
ATOM 688 O O . LEU A 1 86 ? -3.236 12.399 1.583 1.00 58.72 86 LEU A O 1
ATOM 692 N N . SER A 1 87 ? -4.414 13.838 2.847 1.00 67.31 87 SER A N 1
ATOM 693 C CA . SER A 1 87 ? -5.331 12.820 3.362 1.00 67.31 87 SER A CA 1
ATOM 694 C C . SER A 1 87 ? -6.147 12.175 2.241 1.00 67.31 87 SER A C 1
ATOM 696 O O . SER A 1 87 ? -6.294 10.952 2.225 1.00 67.31 87 SER A O 1
ATOM 698 N N . GLY A 1 88 ? -6.595 12.968 1.262 1.00 76.31 88 GLY A N 1
ATOM 699 C CA . GLY A 1 88 ? -7.323 12.483 0.089 1.00 76.31 88 GLY A CA 1
ATOM 700 C C . GLY A 1 88 ? -6.489 11.536 -0.778 1.00 76.31 88 GLY A C 1
ATOM 701 O O . GLY A 1 88 ? -6.954 10.452 -1.130 1.00 76.31 88 GLY A O 1
ATOM 702 N N . GLU A 1 89 ? -5.235 11.896 -1.058 1.00 79.06 89 GLU A N 1
ATOM 703 C CA . GLU A 1 89 ? -4.309 11.060 -1.838 1.00 79.06 89 GLU A CA 1
ATOM 704 C C . GLU A 1 89 ? -3.975 9.747 -1.119 1.00 79.06 89 GLU A C 1
ATOM 706 O O . GLU A 1 89 ? -3.999 8.678 -1.729 1.00 79.06 89 GLU A O 1
ATOM 711 N N . ILE A 1 90 ? -3.729 9.784 0.195 1.00 81.69 90 ILE A N 1
ATOM 712 C CA . ILE A 1 90 ? -3.475 8.569 0.985 1.00 81.69 90 ILE A CA 1
ATOM 713 C C . ILE A 1 90 ? -4.706 7.656 0.981 1.00 81.69 90 ILE A C 1
ATOM 715 O O . ILE A 1 90 ? -4.568 6.441 0.812 1.00 81.69 90 ILE A O 1
ATOM 719 N N . VAL A 1 91 ? -5.910 8.217 1.132 1.00 86.12 91 VAL A N 1
ATOM 720 C CA . VAL A 1 91 ? -7.173 7.468 1.048 1.00 86.12 91 VAL A CA 1
ATOM 721 C C . VAL A 1 91 ? -7.324 6.811 -0.320 1.00 86.12 91 VAL A C 1
ATOM 723 O O . VAL A 1 91 ? -7.615 5.615 -0.389 1.00 86.12 91 VAL A O 1
ATOM 726 N N . GLN A 1 92 ? -7.072 7.557 -1.396 1.00 86.75 92 GLN A N 1
ATOM 727 C CA . GLN A 1 92 ? -7.174 7.049 -2.759 1.00 86.75 92 GLN A CA 1
ATOM 728 C C . GLN A 1 92 ? -6.161 5.931 -3.026 1.00 86.75 92 GLN A C 1
ATOM 730 O O . GLN A 1 92 ? -6.544 4.848 -3.462 1.00 86.75 92 GLN A O 1
ATOM 735 N N . ILE A 1 93 ? -4.885 6.147 -2.704 1.00 86.81 93 ILE A N 1
ATOM 736 C CA . ILE A 1 93 ? -3.820 5.152 -2.896 1.00 86.81 93 ILE A CA 1
ATOM 737 C C . ILE A 1 93 ? -4.093 3.896 -2.068 1.00 86.81 93 ILE A C 1
ATOM 739 O O . ILE A 1 93 ? -3.887 2.773 -2.537 1.00 86.81 93 ILE A O 1
ATOM 743 N N . THR A 1 94 ? -4.601 4.064 -0.847 1.00 87.88 94 THR A N 1
ATOM 744 C CA . THR A 1 94 ? -4.987 2.930 -0.009 1.00 87.88 94 THR A CA 1
ATOM 745 C C . THR A 1 94 ? -6.140 2.153 -0.631 1.00 87.88 94 THR A C 1
ATOM 747 O O . THR A 1 94 ? -6.060 0.930 -0.699 1.00 87.88 94 THR A O 1
ATOM 750 N N . ALA A 1 95 ? -7.173 2.820 -1.144 1.00 88.88 95 ALA A N 1
ATOM 751 C CA . ALA A 1 95 ? -8.263 2.146 -1.845 1.00 88.88 95 ALA A CA 1
ATOM 752 C C . ALA A 1 95 ? -7.767 1.413 -3.109 1.00 88.88 95 ALA A C 1
ATOM 754 O O . ALA A 1 95 ? -8.126 0.257 -3.333 1.00 88.88 95 ALA A O 1
ATOM 755 N N . GLU A 1 96 ? -6.876 2.027 -3.893 1.00 88.12 96 GLU A N 1
ATOM 756 C CA . GLU A 1 96 ? -6.308 1.428 -5.109 1.00 88.12 96 GLU A CA 1
ATOM 757 C C . GLU A 1 96 ? -5.472 0.167 -4.820 1.00 88.12 96 GLU A C 1
ATOM 759 O O . GLU A 1 96 ? -5.523 -0.803 -5.582 1.00 88.12 96 GLU A O 1
ATOM 764 N N . LEU A 1 97 ? -4.714 0.149 -3.718 1.00 87.81 97 LEU A N 1
ATOM 765 C CA . LEU A 1 97 ? -3.813 -0.958 -3.375 1.00 87.81 97 LEU A CA 1
ATOM 766 C C . LEU A 1 97 ? -4.414 -2.009 -2.447 1.00 87.81 97 LEU A C 1
ATOM 768 O O . LEU A 1 97 ? -4.059 -3.185 -2.549 1.00 87.81 97 LEU A O 1
ATOM 772 N N . CYS A 1 98 ? -5.263 -1.594 -1.517 1.00 89.44 98 CYS A N 1
ATOM 773 C CA . CYS A 1 98 ? -5.770 -2.412 -0.419 1.00 89.44 98 CYS A CA 1
ATOM 774 C C . CYS A 1 98 ? -7.290 -2.592 -0.466 1.00 89.44 98 CYS A C 1
ATOM 776 O O . CYS A 1 98 ? -7.796 -3.469 0.235 1.00 89.44 98 CYS A O 1
ATOM 778 N N . GLY A 1 99 ? -8.007 -1.806 -1.270 1.00 88.44 99 GLY A N 1
ATOM 779 C CA . GLY A 1 99 ? -9.459 -1.855 -1.382 1.00 88.44 99 GLY A CA 1
ATOM 780 C C . GLY A 1 99 ? -9.993 -3.132 -2.043 1.00 88.44 99 GLY A C 1
ATOM 781 O O . GLY A 1 99 ? -9.226 -3.955 -2.561 1.00 88.44 99 GLY A O 1
ATOM 782 N N . PRO A 1 100 ? -11.322 -3.320 -2.033 1.00 86.56 100 PRO A N 1
ATOM 783 C CA . PRO A 1 100 ? -11.972 -4.504 -2.596 1.00 86.56 100 PRO A CA 1
ATOM 784 C C . PRO A 1 100 ? -11.739 -4.644 -4.106 1.00 86.56 100 PRO A C 1
ATOM 786 O O . PRO A 1 100 ? -11.530 -5.758 -4.583 1.00 86.56 100 PRO A O 1
ATOM 789 N N . ASP A 1 101 ? -11.682 -3.518 -4.820 1.00 84.25 101 ASP A N 1
ATOM 790 C CA . ASP A 1 101 ? -11.455 -3.449 -6.270 1.00 84.25 101 ASP A CA 1
ATOM 791 C C . ASP A 1 101 ? -9.970 -3.255 -6.632 1.00 84.25 101 ASP A C 1
ATOM 793 O O . ASP A 1 101 ? -9.629 -2.913 -7.766 1.00 84.25 101 ASP A O 1
ATOM 797 N N . SER A 1 102 ? -9.065 -3.452 -5.665 1.00 83.81 102 SER A N 1
ATOM 798 C CA . SER A 1 102 ? -7.630 -3.266 -5.885 1.00 83.81 102 SER A CA 1
ATOM 799 C C . SER A 1 102 ? -7.092 -4.207 -6.960 1.00 83.81 102 SER A C 1
ATOM 801 O O . SER A 1 102 ? -7.369 -5.411 -6.982 1.00 83.81 102 SER A O 1
ATOM 803 N N . SER A 1 103 ? -6.254 -3.657 -7.841 1.00 76.06 103 SER A N 1
ATOM 804 C CA . SER A 1 103 ? -5.531 -4.467 -8.818 1.00 76.06 103 SER A CA 1
ATOM 805 C C . SER A 1 103 ? -4.595 -5.419 -8.076 1.00 76.06 103 SER A C 1
ATOM 807 O O . SER A 1 103 ? -3.783 -4.990 -7.254 1.00 76.06 103 SER A O 1
ATOM 809 N N . GLN A 1 104 ? -4.698 -6.720 -8.351 1.00 71.94 104 GLN A N 1
ATOM 810 C CA . GLN A 1 104 ? -3.788 -7.696 -7.760 1.00 71.94 104 GLN A CA 1
ATOM 811 C C . GLN A 1 104 ? -2.394 -7.511 -8.362 1.00 71.94 104 GLN A C 1
ATOM 813 O O . GLN A 1 104 ? -2.140 -7.912 -9.496 1.00 71.94 104 GLN A O 1
ATOM 818 N N . LEU A 1 105 ? -1.506 -6.878 -7.596 1.00 78.88 105 LEU A N 1
ATOM 819 C CA . LEU A 1 105 ? -0.082 -6.812 -7.907 1.00 78.88 105 LEU A CA 1
ATOM 820 C C . LEU A 1 105 ? 0.533 -8.206 -7.763 1.00 78.88 105 LEU A C 1
ATOM 822 O O . LEU A 1 105 ? 0.186 -8.949 -6.838 1.00 78.88 105 LEU A O 1
ATOM 826 N N . ALA A 1 106 ? 1.448 -8.554 -8.666 1.00 76.12 106 ALA A N 1
ATOM 827 C CA . ALA A 1 106 ? 2.162 -9.823 -8.621 1.00 76.12 106 ALA A CA 1
ATOM 828 C C . ALA A 1 106 ? 3.049 -9.899 -7.369 1.00 76.12 106 ALA A C 1
ATOM 830 O O . ALA A 1 106 ? 3.114 -10.934 -6.701 1.00 76.12 106 ALA A O 1
ATOM 831 N N . ASP A 1 107 ? 3.690 -8.783 -7.014 1.00 82.19 107 ASP A N 1
ATOM 832 C CA . ASP A 1 107 ? 4.406 -8.618 -5.757 1.00 82.19 107 ASP A CA 1
ATOM 833 C C . ASP A 1 107 ? 3.510 -7.990 -4.666 1.00 82.19 107 ASP A C 1
ATOM 835 O O . ASP A 1 107 ? 3.131 -6.819 -4.751 1.00 82.19 107 ASP A O 1
ATOM 839 N N . PRO A 1 108 ? 3.189 -8.722 -3.581 1.00 84.44 108 PRO A N 1
ATOM 840 C CA . PRO A 1 108 ? 2.353 -8.201 -2.505 1.00 84.44 108 PRO A CA 1
ATOM 841 C C . PRO A 1 108 ? 3.111 -7.266 -1.553 1.00 84.44 108 PRO A C 1
ATOM 843 O O . PRO A 1 108 ? 2.526 -6.808 -0.569 1.00 84.44 108 PRO A O 1
ATOM 846 N N . PHE A 1 109 ? 4.411 -7.033 -1.762 1.00 87.38 109 PHE A N 1
ATOM 847 C CA . PHE A 1 109 ? 5.258 -6.344 -0.792 1.00 87.38 109 PHE A CA 1
ATOM 848 C C . PHE A 1 109 ? 4.820 -4.899 -0.538 1.00 87.38 109 PHE A C 1
ATOM 850 O O . PHE A 1 109 ? 4.662 -4.521 0.621 1.00 87.38 109 PHE A O 1
ATOM 857 N N . LEU A 1 110 ? 4.531 -4.120 -1.588 1.00 87.19 110 LEU A N 1
ATOM 858 C CA . LEU A 1 110 ? 4.059 -2.742 -1.422 1.00 87.19 110 LEU A CA 1
ATOM 859 C C . LEU A 1 110 ? 2.710 -2.682 -0.695 1.00 87.19 110 LEU A C 1
ATOM 861 O O . LEU A 1 110 ? 2.556 -1.911 0.249 1.00 87.19 110 LEU A O 1
ATOM 865 N N . ARG A 1 111 ? 1.764 -3.552 -1.076 1.00 90.25 111 ARG A N 1
ATOM 866 C CA . ARG A 1 111 ? 0.455 -3.673 -0.409 1.00 90.25 111 ARG A CA 1
ATOM 867 C C . ARG A 1 111 ? 0.614 -3.964 1.084 1.00 90.25 111 ARG A C 1
ATOM 869 O O . ARG A 1 111 ? -0.067 -3.363 1.907 1.00 90.25 111 ARG A O 1
ATOM 876 N N . ARG A 1 112 ? 1.513 -4.888 1.442 1.00 89.81 112 ARG A N 1
ATOM 877 C CA . ARG A 1 112 ? 1.796 -5.227 2.845 1.00 89.81 112 ARG A CA 1
ATOM 878 C C . ARG A 1 112 ? 2.435 -4.061 3.589 1.00 89.81 112 ARG A C 1
ATOM 880 O O . ARG A 1 112 ? 1.978 -3.758 4.681 1.00 89.81 112 ARG A O 1
ATOM 887 N N . SER A 1 113 ? 3.425 -3.402 2.987 1.00 89.38 113 SER A N 1
ATOM 888 C CA . SER A 1 113 ? 4.105 -2.244 3.581 1.00 89.38 113 SER A CA 1
ATOM 889 C C . SER A 1 113 ? 3.117 -1.118 3.888 1.00 89.38 113 SER A C 1
ATOM 891 O O . SER A 1 113 ? 3.069 -0.631 5.014 1.00 89.38 113 SER A O 1
ATOM 893 N N . LEU A 1 114 ? 2.257 -0.777 2.921 1.00 89.50 114 LEU A N 1
ATOM 894 C CA . LEU A 1 114 ? 1.217 0.234 3.102 1.00 89.50 114 LEU A CA 1
ATOM 895 C C . LEU A 1 114 ? 0.217 -0.165 4.194 1.00 89.50 114 LEU A C 1
ATOM 897 O O . LEU A 1 114 ? -0.127 0.648 5.048 1.00 89.50 114 LEU A O 1
ATOM 901 N N . PHE A 1 115 ? -0.233 -1.423 4.201 1.00 91.25 115 PHE A N 1
ATOM 902 C CA . PHE A 1 115 ? -1.144 -1.916 5.233 1.00 91.25 115 PHE A CA 1
ATOM 903 C C . PHE A 1 115 ? -0.515 -1.908 6.633 1.00 91.25 115 PHE A C 1
ATOM 905 O O . PHE A 1 115 ? -1.188 -1.576 7.608 1.00 91.25 115 PHE A O 1
ATOM 912 N N . ASP A 1 116 ? 0.757 -2.284 6.756 1.00 90.62 116 ASP A N 1
ATOM 913 C CA . ASP A 1 116 ? 1.466 -2.282 8.033 1.00 90.62 116 ASP A CA 1
ATOM 914 C C . ASP A 1 116 ? 1.644 -0.858 8.567 1.00 90.62 116 ASP A C 1
ATOM 916 O O . ASP A 1 116 ? 1.369 -0.627 9.746 1.00 90.62 116 ASP A O 1
ATOM 920 N N . TRP A 1 117 ? 1.995 0.096 7.699 1.00 88.75 117 TRP A N 1
ATOM 921 C CA . TRP A 1 117 ? 2.039 1.517 8.042 1.00 88.75 117 TRP A CA 1
ATOM 922 C C . TRP A 1 117 ? 0.664 2.047 8.474 1.00 88.75 117 TRP A C 1
ATOM 924 O O . TRP A 1 117 ? 0.549 2.676 9.524 1.00 88.75 117 TRP A O 1
ATOM 934 N N . LEU A 1 118 ? -0.403 1.733 7.732 1.00 89.38 118 LEU A N 1
ATOM 935 C CA . LEU A 1 118 ? -1.764 2.164 8.070 1.00 89.38 118 LEU A CA 1
ATOM 936 C C . LEU A 1 118 ? -2.229 1.581 9.404 1.00 89.38 118 LEU A C 1
ATOM 938 O O . LEU A 1 118 ? -2.848 2.273 10.205 1.00 89.38 118 LEU A O 1
ATOM 942 N N . ALA A 1 119 ? -1.936 0.305 9.658 1.00 89.38 119 ALA A N 1
ATOM 943 C CA . ALA A 1 119 ? -2.295 -0.346 10.912 1.00 89.38 119 ALA A CA 1
ATOM 944 C C . ALA A 1 119 ? -1.524 0.231 12.107 1.00 89.38 119 ALA A C 1
ATOM 946 O O . ALA A 1 119 ? -2.049 0.233 13.219 1.00 89.38 119 ALA A O 1
ATOM 947 N N . TYR A 1 120 ? -0.289 0.689 11.890 1.00 87.25 120 TYR A N 1
ATOM 948 C CA . TYR A 1 120 ? 0.519 1.338 12.919 1.00 87.25 120 TYR A CA 1
ATOM 949 C C . TYR A 1 120 ? 0.006 2.744 13.250 1.00 87.25 120 TYR A C 1
ATOM 951 O O . TYR A 1 120 ? -0.054 3.094 14.422 1.00 87.25 120 TYR A O 1
ATOM 959 N N . ASN A 1 121 ? -0.427 3.501 12.240 1.00 86.44 121 ASN A N 1
ATOM 960 C CA . ASN A 1 121 ? -0.851 4.899 12.370 1.00 86.44 121 ASN A CA 1
ATOM 961 C C . ASN A 1 121 ? -2.377 5.087 12.362 1.00 86.44 121 ASN A C 1
ATOM 963 O O . ASN A 1 121 ? -2.892 6.171 12.078 1.00 86.44 121 ASN A O 1
ATOM 967 N N . PHE A 1 122 ? -3.122 4.013 12.628 1.00 86.56 122 PHE A N 1
ATOM 968 C CA . PHE A 1 122 ? -4.574 3.991 12.471 1.00 86.56 122 PHE A CA 1
ATOM 969 C C . PHE A 1 122 ? -5.288 5.026 13.353 1.00 86.56 122 PHE A C 1
ATOM 971 O O . PHE A 1 122 ? -6.301 5.595 12.953 1.00 86.56 122 PHE A O 1
ATOM 978 N N . ASP A 1 123 ? -4.759 5.273 14.548 1.00 83.88 123 ASP A N 1
ATOM 979 C CA . ASP A 1 123 ? -5.247 6.250 15.522 1.00 83.88 123 ASP A CA 1
ATOM 980 C C . ASP A 1 123 ? -5.162 7.698 15.025 1.00 83.88 123 ASP A C 1
ATOM 982 O O . ASP A 1 123 ? -6.027 8.511 15.361 1.00 83.88 123 ASP A O 1
ATOM 986 N N . VAL A 1 124 ? -4.157 8.007 14.205 1.00 83.06 124 VAL A N 1
ATOM 987 C CA . VAL A 1 124 ? -4.012 9.300 13.531 1.00 83.06 124 VAL A CA 1
ATOM 988 C C . VAL A 1 124 ? -4.913 9.344 12.299 1.00 83.06 124 VAL A C 1
ATOM 990 O O . VAL A 1 124 ? -5.700 10.277 12.146 1.00 83.06 124 VAL A O 1
ATOM 993 N N . CYS A 1 125 ? -4.881 8.307 11.455 1.00 82.94 125 CYS A N 1
ATOM 994 C CA . CYS A 1 125 ? -5.667 8.264 10.220 1.00 82.94 125 CYS A CA 1
ATOM 995 C C . CYS A 1 125 ? -7.182 8.358 10.474 1.00 82.94 125 CYS A C 1
ATOM 997 O O . CYS A 1 125 ? -7.888 9.047 9.745 1.00 82.94 125 CYS A O 1
ATOM 999 N N . ILE A 1 126 ? -7.705 7.714 11.526 1.00 85.50 126 ILE A N 1
ATOM 1000 C CA . ILE A 1 126 ? -9.151 7.695 11.815 1.00 85.50 126 ILE A CA 1
ATOM 1001 C C . ILE A 1 126 ? -9.713 9.045 12.290 1.00 85.50 126 ILE A C 1
ATOM 1003 O O . ILE A 1 126 ? -10.933 9.237 12.289 1.00 85.50 126 ILE A O 1
ATOM 1007 N N . GLN A 1 127 ? -8.851 9.981 12.705 1.00 83.44 127 GLN A N 1
ATOM 1008 C CA . GLN A 1 127 ? -9.265 11.341 13.068 1.00 83.44 127 GLN A CA 1
ATOM 1009 C C . GLN A 1 127 ? -9.625 12.170 11.835 1.00 83.44 127 GLN A C 1
ATOM 1011 O O . GLN A 1 127 ? -10.386 13.133 11.941 1.00 83.44 127 GLN A O 1
ATOM 1016 N N . GLU A 1 128 ? -9.124 11.778 10.667 1.00 82.50 128 GLU A N 1
ATOM 1017 C CA . GLU A 1 128 ? -9.378 12.477 9.423 1.00 82.50 128 GLU A CA 1
ATOM 1018 C C . GLU A 1 128 ? -10.759 12.075 8.850 1.00 82.50 128 GLU A C 1
ATOM 1020 O O . GLU A 1 128 ? -11.095 10.885 8.758 1.00 82.50 128 GLU A O 1
ATOM 1025 N N . PRO A 1 129 ? -11.627 13.054 8.520 1.00 83.06 129 PRO A N 1
ATOM 1026 C CA . PRO A 1 129 ? -13.009 12.782 8.138 1.00 83.06 129 PRO A CA 1
ATOM 1027 C C . PRO A 1 129 ? -13.146 12.000 6.828 1.00 83.06 129 PRO A C 1
ATOM 1029 O O . PRO A 1 129 ? -14.051 11.163 6.740 1.00 83.06 129 PRO A O 1
ATOM 1032 N N . SER A 1 130 ? -12.291 12.241 5.830 1.00 83.75 130 SER A N 1
ATOM 1033 C CA . SER A 1 130 ? -12.342 11.543 4.541 1.00 83.75 130 SER A CA 1
ATOM 1034 C C . SER A 1 130 ? -11.981 10.060 4.683 1.00 83.75 130 SER A C 1
ATOM 1036 O O . SER A 1 130 ? -12.704 9.196 4.186 1.00 83.75 130 SER A O 1
ATOM 1038 N N . PHE A 1 131 ? -10.967 9.745 5.483 1.00 86.38 131 PHE A N 1
ATOM 1039 C CA . PHE A 1 131 ? -10.510 8.409 5.818 1.00 86.38 131 PHE A CA 1
ATOM 1040 C C . PHE A 1 131 ? -11.565 7.668 6.628 1.00 86.38 131 PHE A C 1
ATOM 1042 O O . PHE A 1 131 ? -11.931 6.537 6.300 1.00 86.38 131 PHE A O 1
ATOM 1049 N N . ARG A 1 132 ? -12.133 8.322 7.648 1.00 87.88 132 ARG A N 1
ATOM 1050 C CA . ARG A 1 132 ? -13.233 7.755 8.435 1.00 87.88 132 ARG A CA 1
ATOM 1051 C C . ARG A 1 132 ? -14.449 7.439 7.566 1.00 87.88 132 ARG A C 1
ATOM 1053 O O . ARG A 1 132 ? -15.062 6.386 7.739 1.00 87.88 132 ARG A O 1
ATOM 1060 N N . SER A 1 133 ? -14.789 8.328 6.634 1.00 89.12 133 SER A N 1
ATOM 1061 C CA . SER A 1 133 ? -15.871 8.108 5.672 1.00 89.12 133 SER A CA 1
ATOM 1062 C C . SER A 1 133 ? -15.566 6.922 4.751 1.00 89.12 133 SER A C 1
ATOM 1064 O O . SER A 1 133 ? -16.382 6.010 4.639 1.00 89.12 133 SER A O 1
ATOM 1066 N N . ALA A 1 134 ? -14.368 6.875 4.166 1.00 87.38 134 ALA A N 1
ATOM 1067 C CA . ALA A 1 134 ? -13.943 5.818 3.250 1.00 87.38 134 ALA A CA 1
ATOM 1068 C C . ALA A 1 134 ? -13.890 4.430 3.916 1.00 87.38 134 ALA A C 1
ATOM 1070 O O . ALA A 1 134 ? -14.317 3.435 3.326 1.00 87.38 134 ALA A O 1
ATOM 1071 N N . ILE A 1 135 ? -13.436 4.346 5.171 1.00 88.00 135 ILE A N 1
ATOM 1072 C CA . ILE A 1 135 ? -13.527 3.107 5.954 1.00 88.00 135 ILE A CA 1
ATOM 1073 C C . ILE A 1 135 ? -14.983 2.728 6.223 1.00 88.00 135 ILE A C 1
ATOM 1075 O O . ILE A 1 135 ? -15.344 1.567 6.046 1.00 88.00 135 ILE A O 1
ATOM 1079 N N . GLY A 1 136 ? -15.830 3.683 6.620 1.00 86.00 136 GLY A N 1
ATOM 1080 C CA . GLY A 1 136 ? -17.250 3.426 6.880 1.00 86.00 136 GLY A CA 1
ATOM 1081 C C . GLY A 1 136 ? -18.017 2.932 5.650 1.00 86.00 136 GLY A C 1
ATOM 1082 O O . GLY A 1 136 ? -18.936 2.129 5.781 1.00 86.00 136 GLY A O 1
ATOM 1083 N N . GLN A 1 137 ? -17.609 3.368 4.457 1.00 87.62 137 GLN A N 1
ATOM 1084 C CA . GLN A 1 137 ? -18.159 2.919 3.176 1.00 87.62 137 GLN A CA 1
ATOM 1085 C C . GLN A 1 137 ? -17.595 1.568 2.705 1.00 87.62 137 GLN A C 1
ATOM 1087 O O . GLN A 1 137 ? -18.105 1.003 1.742 1.00 87.62 137 GLN A O 1
ATOM 1092 N N . GLY A 1 138 ? -16.555 1.041 3.358 1.00 86.62 138 GLY A N 1
ATOM 1093 C CA . GLY A 1 138 ? -15.929 -0.228 2.980 1.00 86.62 138 GLY A CA 1
ATOM 1094 C C . GLY A 1 138 ? -15.110 -0.171 1.686 1.00 86.62 138 GLY A C 1
ATOM 1095 O O . GLY A 1 138 ? -14.845 -1.215 1.097 1.00 86.62 138 GLY A O 1
ATOM 1096 N N . ILE A 1 139 ? -14.702 1.022 1.238 1.00 88.94 139 ILE A N 1
ATOM 1097 C CA . ILE A 1 139 ? -13.935 1.201 -0.009 1.00 88.94 139 ILE A CA 1
ATOM 1098 C C . ILE A 1 139 ? -12.417 1.127 0.204 1.00 88.94 139 ILE A C 1
ATOM 1100 O O . ILE A 1 139 ? -11.666 0.897 -0.738 1.00 88.94 139 ILE A O 1
ATOM 1104 N N . LEU A 1 140 ? -11.952 1.317 1.443 1.00 88.94 140 LEU A N 1
ATOM 1105 C CA . LEU A 1 140 ? -10.528 1.496 1.735 1.00 88.94 140 LEU A CA 1
ATOM 1106 C C . LEU A 1 140 ? -9.749 0.177 1.828 1.00 88.94 140 LEU A C 1
ATOM 1108 O O . LEU A 1 140 ? -8.591 0.105 1.428 1.00 88.94 140 LEU A O 1
ATOM 1112 N N . LEU A 1 141 ? -10.370 -0.859 2.395 1.00 90.50 141 LEU A N 1
ATOM 1113 C CA . LEU A 1 141 ? -9.737 -2.143 2.686 1.00 90.50 141 LEU A CA 1
ATOM 1114 C C . LEU A 1 141 ? -10.650 -3.285 2.252 1.00 90.50 141 LEU A C 1
ATOM 1116 O O . LEU A 1 141 ? -11.845 -3.281 2.537 1.00 90.50 141 LEU A O 1
ATOM 1120 N N . ASP A 1 142 ? -10.070 -4.308 1.633 1.00 90.75 142 ASP A N 1
ATOM 1121 C CA . ASP A 1 142 ? -10.766 -5.559 1.366 1.00 90.75 142 ASP A CA 1
ATOM 1122 C C . ASP A 1 142 ? -11.188 -6.267 2.676 1.00 90.75 142 ASP A C 1
ATOM 1124 O O . ASP A 1 142 ? -10.735 -5.945 3.784 1.00 90.75 142 ASP A O 1
ATOM 1128 N N . ALA A 1 143 ? -12.048 -7.281 2.561 1.00 89.44 143 ALA A N 1
ATOM 1129 C CA . ALA A 1 143 ? -12.563 -8.017 3.717 1.00 89.44 143 ALA A CA 1
ATOM 1130 C C . ALA A 1 143 ? -11.458 -8.683 4.566 1.00 89.44 143 ALA A C 1
ATOM 1132 O O . ALA A 1 143 ? -11.555 -8.741 5.795 1.00 89.44 143 ALA A O 1
ATOM 1133 N N . ARG A 1 144 ? -10.387 -9.171 3.931 1.00 89.69 144 ARG A N 1
ATOM 1134 C CA . ARG A 1 144 ? -9.263 -9.842 4.595 1.00 89.69 144 ARG A CA 1
ATOM 1135 C C . ARG A 1 144 ? -8.396 -8.845 5.365 1.00 89.69 144 ARG A C 1
ATOM 1137 O O . ARG A 1 144 ? -8.034 -9.119 6.512 1.00 89.69 144 ARG A O 1
ATOM 1144 N N . LEU A 1 145 ? -8.052 -7.710 4.767 1.00 90.62 145 LEU A N 1
ATOM 1145 C CA . LEU A 1 145 ? -7.276 -6.645 5.398 1.00 90.62 145 LEU A CA 1
ATOM 1146 C C . LEU A 1 145 ? -8.073 -5.972 6.512 1.00 90.62 145 LEU A C 1
ATOM 1148 O O . LEU A 1 145 ? -7.518 -5.740 7.582 1.00 90.62 145 LEU A O 1
ATOM 1152 N N . THR A 1 146 ? -9.380 -5.780 6.327 1.00 91.12 146 THR A N 1
ATOM 1153 C CA . THR A 1 146 ? -10.283 -5.291 7.378 1.00 91.12 146 THR A CA 1
ATOM 1154 C C . THR A 1 146 ? -10.286 -6.227 8.588 1.00 91.12 146 THR A C 1
ATOM 1156 O O . THR A 1 146 ? -10.043 -5.792 9.714 1.00 91.12 146 THR A O 1
ATOM 1159 N N . ALA A 1 147 ? -10.477 -7.535 8.378 1.00 92.00 147 ALA A N 1
ATOM 1160 C CA . ALA A 1 147 ? -10.415 -8.517 9.463 1.00 92.00 147 ALA A CA 1
ATOM 1161 C C . ALA A 1 147 ? -9.036 -8.533 10.150 1.00 92.00 147 ALA A C 1
ATOM 1163 O O . ALA A 1 147 ? -8.943 -8.591 11.376 1.00 92.00 147 ALA A O 1
ATOM 1164 N N . THR A 1 148 ? -7.958 -8.429 9.368 1.00 92.19 148 THR A N 1
ATOM 1165 C CA . THR A 1 148 ? -6.584 -8.386 9.892 1.00 92.19 148 THR A CA 1
ATOM 1166 C C . THR A 1 148 ? -6.342 -7.137 10.739 1.00 92.19 148 THR A C 1
ATOM 1168 O O . THR A 1 148 ? -5.728 -7.229 11.803 1.00 92.19 148 THR A O 1
ATOM 1171 N N . LEU A 1 149 ? -6.844 -5.981 10.304 1.00 91.19 149 LEU A N 1
ATOM 1172 C CA . LEU A 1 149 ? -6.747 -4.726 11.039 1.00 91.19 149 LEU A CA 1
ATOM 1173 C C . LEU A 1 149 ? -7.480 -4.825 12.381 1.00 91.19 149 LEU A C 1
ATOM 1175 O O . LEU A 1 149 ? -6.891 -4.525 13.416 1.00 91.19 149 LEU A O 1
ATOM 1179 N N . LEU A 1 150 ? -8.713 -5.338 12.391 1.00 90.50 150 LEU A N 1
ATOM 1180 C CA . LEU A 1 150 ? -9.483 -5.545 13.623 1.00 90.50 150 LEU A CA 1
ATOM 1181 C C . LEU A 1 150 ? -8.762 -6.472 14.612 1.00 90.50 150 LEU A C 1
ATOM 1183 O O . LEU A 1 150 ? -8.741 -6.198 15.812 1.00 90.50 150 LEU A O 1
ATOM 1187 N N . LEU A 1 151 ? -8.126 -7.541 14.123 1.00 91.88 151 LEU A N 1
ATOM 1188 C CA . LEU A 1 151 ? -7.321 -8.435 14.960 1.00 91.88 151 LEU A CA 1
ATOM 1189 C C . LEU A 1 151 ? -6.078 -7.734 15.531 1.00 91.88 151 LEU 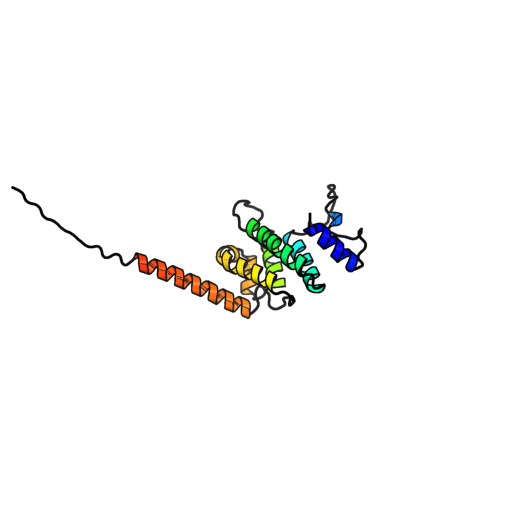A C 1
ATOM 1191 O O . LEU A 1 151 ? -5.781 -7.904 16.716 1.00 91.88 151 LEU A O 1
ATOM 1195 N N . LYS A 1 152 ? -5.368 -6.932 14.723 1.00 89.69 152 LYS A N 1
ATOM 1196 C CA . LYS A 1 152 ? -4.208 -6.144 15.178 1.00 89.69 152 LYS A CA 1
ATOM 1197 C C . LYS A 1 152 ? -4.611 -5.134 16.258 1.00 89.69 152 LYS A C 1
ATOM 1199 O O . LYS A 1 152 ? -3.989 -5.112 17.320 1.00 89.69 152 LYS A O 1
ATOM 1204 N N . LEU A 1 153 ? -5.685 -4.378 16.032 1.00 87.75 153 LEU A N 1
ATOM 1205 C CA . LEU A 1 153 ? -6.213 -3.400 16.989 1.00 87.75 153 LEU A CA 1
ATOM 1206 C C . LEU A 1 153 ? -6.703 -4.079 18.279 1.00 87.75 153 LEU A C 1
ATOM 1208 O O . LEU A 1 153 ? -6.377 -3.648 19.384 1.00 87.75 153 LEU A O 1
ATOM 1212 N N . GLY A 1 154 ? -7.427 -5.196 18.163 1.00 87.19 154 GLY A N 1
ATOM 1213 C CA . GLY A 1 154 ? -7.896 -5.970 19.315 1.00 87.19 154 GLY A CA 1
ATOM 1214 C C . GLY A 1 154 ? -6.753 -6.510 20.179 1.00 87.19 154 GLY A C 1
ATOM 1215 O O . GLY A 1 154 ? -6.840 -6.491 21.411 1.00 87.19 154 GLY A O 1
ATOM 1216 N N . LYS A 1 155 ? -5.654 -6.945 19.548 1.00 88.00 155 LYS A N 1
ATOM 1217 C CA . LYS A 1 155 ? -4.440 -7.369 20.253 1.00 88.00 155 LYS A CA 1
ATOM 1218 C C . LYS A 1 155 ? -3.793 -6.202 21.002 1.00 88.00 155 LYS A C 1
ATOM 1220 O O . LYS A 1 155 ? -3.531 -6.344 22.193 1.00 88.00 155 LYS A O 1
ATOM 1225 N N . GLN A 1 156 ? -3.621 -5.049 20.353 1.00 81.94 156 GLN A N 1
ATOM 1226 C CA . GLN A 1 156 ? -3.059 -3.852 20.993 1.00 81.94 156 GLN A CA 1
ATOM 1227 C C . GLN A 1 156 ? -3.851 -3.449 22.246 1.00 81.94 156 GLN A C 1
ATOM 1229 O O . GLN A 1 156 ? -3.264 -3.247 23.305 1.00 81.94 156 GLN A O 1
ATOM 1234 N N . ILE A 1 157 ? -5.188 -3.444 22.175 1.00 82.25 157 ILE A N 1
ATOM 1235 C CA . ILE A 1 157 ? -6.054 -3.124 23.324 1.00 82.25 157 ILE A CA 1
ATOM 1236 C C . ILE A 1 157 ? -5.849 -4.113 24.485 1.00 82.25 157 ILE A C 1
ATOM 1238 O O . ILE A 1 157 ? -5.831 -3.718 25.656 1.00 82.25 157 ILE A O 1
ATOM 1242 N N . LYS A 1 158 ? -5.713 -5.410 24.186 1.00 80.75 158 LYS A N 1
ATOM 1243 C CA . LYS A 1 158 ? -5.466 -6.444 25.202 1.00 80.75 158 LYS A CA 1
ATOM 1244 C C . LYS A 1 158 ? -4.094 -6.272 25.858 1.00 80.75 158 LYS A C 1
ATOM 1246 O O . LYS A 1 158 ? -3.991 -6.387 27.083 1.00 80.75 158 LYS A O 1
ATOM 1251 N N . ASP A 1 159 ? -3.069 -5.975 25.070 1.00 80.62 159 ASP A N 1
ATOM 1252 C CA . ASP A 1 159 ? -1.697 -5.809 25.548 1.00 80.62 159 ASP A CA 1
ATOM 1253 C C . ASP A 1 159 ? -1.585 -4.570 26.459 1.00 80.62 159 ASP A C 1
ATOM 1255 O O . ASP A 1 159 ? -1.065 -4.671 27.575 1.00 80.62 159 ASP A O 1
ATOM 1259 N N . SER A 1 160 ? -2.215 -3.447 26.085 1.00 71.88 160 SER A N 1
ATOM 1260 C CA . SER A 1 160 ? -2.298 -2.242 26.927 1.00 71.88 160 SER A CA 1
ATOM 1261 C C . SER A 1 160 ? -2.982 -2.502 28.277 1.00 71.88 160 SER A C 1
ATOM 1263 O O . SER A 1 160 ? -2.515 -2.039 29.318 1.00 71.88 160 SER A O 1
ATOM 1265 N N . ARG A 1 161 ? -4.067 -3.292 28.303 1.00 66.81 161 ARG A N 1
ATOM 1266 C CA . ARG A 1 161 ? -4.775 -3.644 29.552 1.00 66.81 161 ARG A CA 1
ATOM 1267 C C . ARG A 1 161 ? -3.975 -4.585 30.453 1.00 66.81 161 ARG A C 1
ATOM 1269 O O . ARG A 1 161 ? -4.138 -4.544 31.673 1.00 66.81 161 ARG A O 1
ATOM 1276 N N . SER A 1 162 ? -3.130 -5.427 29.867 1.00 61.12 162 SER A N 1
ATOM 1277 C CA . SER A 1 162 ? -2.287 -6.371 30.607 1.00 61.12 162 SER A CA 1
ATOM 1278 C C . SER A 1 162 ? -1.168 -5.630 31.348 1.00 61.12 162 SER A C 1
ATOM 1280 O O . SER A 1 162 ? -0.966 -5.864 32.536 1.00 61.12 162 SER A O 1
ATOM 1282 N N . HIS A 1 163 ? -0.551 -4.633 30.706 1.00 55.88 163 HIS A N 1
ATOM 1283 C CA . HIS A 1 163 ? 0.460 -3.775 31.337 1.00 55.88 163 HIS A CA 1
ATOM 1284 C C . HIS A 1 163 ? -0.105 -2.871 32.451 1.00 55.88 163 HIS A C 1
ATOM 1286 O O . HIS A 1 163 ? 0.581 -2.604 33.438 1.00 55.88 163 HIS A O 1
ATOM 1292 N N . SER A 1 164 ? -1.363 -2.420 32.350 1.00 56.22 164 SER A N 1
ATOM 1293 C CA . SER A 1 164 ? -2.009 -1.655 33.432 1.00 56.22 164 SER A CA 1
ATOM 1294 C C . SER A 1 164 ? -2.355 -2.504 34.658 1.00 56.22 164 SER A C 1
ATOM 1296 O O . SER A 1 164 ? -2.296 -2.000 35.778 1.00 56.22 164 SER A O 1
ATOM 1298 N N . ARG A 1 165 ? -2.694 -3.789 34.484 1.00 49.69 165 ARG A N 1
ATOM 1299 C CA . ARG A 1 165 ? -2.990 -4.687 35.616 1.00 49.69 165 ARG A CA 1
ATOM 1300 C C . ARG A 1 165 ? -1.743 -5.054 36.416 1.00 49.69 165 ARG A C 1
ATOM 1302 O O . ARG A 1 165 ? -1.824 -5.177 37.634 1.00 49.69 165 ARG A O 1
ATOM 1309 N N . GLU A 1 166 ? -0.594 -5.147 35.761 1.00 46.09 166 GLU A N 1
ATOM 1310 C CA . GLU A 1 166 ? 0.671 -5.520 36.399 1.00 46.09 166 GLU A CA 1
ATOM 1311 C C . GLU A 1 166 ? 1.266 -4.390 37.263 1.00 46.09 166 GLU A C 1
ATOM 1313 O O . GLU A 1 166 ? 1.943 -4.653 38.253 1.00 46.09 166 GLU A O 1
ATOM 1318 N N . ARG A 1 167 ? 0.924 -3.121 36.988 1.00 45.25 167 ARG A N 1
ATOM 1319 C CA . ARG A 1 167 ? 1.281 -1.979 37.859 1.00 45.25 167 ARG A CA 1
ATOM 1320 C C . ARG A 1 167 ? 0.380 -1.812 39.089 1.00 45.25 167 ARG A C 1
ATOM 1322 O O . ARG A 1 167 ? 0.749 -1.072 39.994 1.00 45.25 167 ARG A O 1
ATOM 1329 N N . SER A 1 168 ? -0.773 -2.483 39.141 1.00 45.09 168 SER A N 1
ATOM 1330 C CA . SER A 1 168 ? -1.730 -2.377 40.256 1.00 45.09 168 SER A CA 1
ATOM 1331 C C . SER A 1 168 ? -1.492 -3.396 41.379 1.00 45.09 168 SER A C 1
ATOM 1333 O O . SER A 1 168 ? -2.135 -3.302 42.420 1.00 45.09 168 SER A O 1
ATOM 1335 N N . PHE A 1 169 ? -0.578 -4.354 41.196 1.00 43.59 169 PHE A N 1
ATOM 1336 C CA . PHE A 1 169 ? -0.192 -5.335 42.212 1.00 43.59 169 PHE A CA 1
ATOM 1337 C C . PHE A 1 169 ? 1.220 -5.043 42.740 1.00 43.59 169 PHE A C 1
ATOM 1339 O O . PHE A 1 169 ? 2.134 -5.853 42.616 1.00 43.59 169 PHE A O 1
ATOM 1346 N N . ARG A 1 170 ? 1.415 -3.875 43.362 1.00 41.12 170 ARG A N 1
ATOM 1347 C CA . ARG A 1 170 ? 2.412 -3.766 44.436 1.00 41.12 170 ARG A CA 1
ATOM 1348 C C . ARG A 1 170 ? 1.658 -3.878 45.759 1.00 41.12 170 ARG A C 1
ATOM 1350 O O . ARG A 1 170 ? 0.851 -2.995 46.035 1.00 41.12 170 ARG A O 1
ATOM 1357 N N . PRO A 1 171 ? 1.873 -4.930 46.565 1.00 42.78 171 PRO A N 1
ATOM 1358 C CA . PRO A 1 171 ? 1.371 -4.925 47.925 1.00 42.78 171 PRO A CA 1
ATOM 1359 C C . PRO A 1 171 ? 2.124 -3.828 48.680 1.00 42.78 171 PRO A C 1
ATOM 1361 O O . PRO A 1 171 ? 3.354 -3.837 48.745 1.00 42.78 171 PRO A O 1
ATOM 1364 N N . GLU A 1 172 ? 1.387 -2.861 49.220 1.00 45.38 172 GLU A N 1
ATOM 1365 C CA . GLU A 1 172 ? 1.892 -1.985 50.269 1.00 45.38 172 GLU A CA 1
ATOM 1366 C C . GLU A 1 172 ? 2.235 -2.867 51.474 1.00 45.38 172 GLU A C 1
ATOM 1368 O O . GLU A 1 172 ? 1.374 -3.238 52.270 1.00 45.38 172 GLU A O 1
ATOM 1373 N N . SER A 1 173 ? 3.500 -3.265 51.599 1.00 43.72 173 SER A N 1
ATOM 1374 C CA . SER A 1 173 ? 3.997 -3.816 52.851 1.00 43.72 173 SER A CA 1
ATOM 1375 C C . SER A 1 173 ? 4.151 -2.663 53.835 1.00 43.72 173 SER A C 1
ATOM 1377 O O . SER A 1 173 ? 5.144 -1.934 53.820 1.00 43.72 173 SER A O 1
ATOM 1379 N N . SER A 1 174 ? 3.135 -2.504 54.680 1.00 49.62 174 SER A N 1
ATOM 1380 C CA . SER A 1 174 ? 3.228 -1.797 55.948 1.00 49.62 174 SER A CA 1
ATOM 1381 C C . SER A 1 174 ? 4.417 -2.320 56.757 1.00 49.62 174 SER A C 1
ATOM 1383 O O . SER A 1 174 ? 4.502 -3.514 57.031 1.00 49.62 174 SER A O 1
ATOM 1385 N N . ILE A 1 175 ? 5.283 -1.420 57.217 1.00 49.69 175 ILE A N 1
ATOM 1386 C CA . ILE A 1 175 ? 6.013 -1.617 58.470 1.00 49.69 175 ILE A CA 1
ATOM 1387 C C . ILE A 1 175 ? 5.722 -0.391 59.324 1.00 49.69 175 ILE A C 1
ATOM 1389 O O . ILE A 1 175 ? 6.286 0.686 59.138 1.00 49.69 175 ILE A O 1
ATOM 1393 N N . GLY A 1 176 ? 4.754 -0.568 60.220 1.00 44.91 176 GLY A N 1
ATOM 1394 C CA . GLY A 1 176 ? 4.509 0.341 61.320 1.00 44.91 176 GLY A CA 1
ATOM 1395 C C . GLY A 1 176 ? 5.590 0.204 62.391 1.00 44.91 176 GLY A C 1
ATOM 1396 O O . GLY A 1 176 ? 6.049 -0.894 62.689 1.00 44.91 176 GLY A O 1
ATOM 1397 N N . SER A 1 177 ? 5.926 1.358 62.967 1.00 48.50 177 SER A N 1
ATOM 1398 C CA . SER A 1 177 ? 6.153 1.600 64.399 1.00 48.50 177 SER A CA 1
ATOM 1399 C C . SER A 1 177 ? 7.061 0.649 65.193 1.00 48.50 177 SER A C 1
ATOM 1401 O O . SER A 1 177 ? 6.660 -0.457 65.537 1.00 48.50 177 SER A O 1
ATOM 1403 N N . SER A 1 178 ? 8.155 1.200 65.730 1.00 42.62 178 SER A N 1
ATOM 1404 C CA . SER A 1 178 ? 8.386 1.101 67.178 1.00 42.62 178 SER A CA 1
ATOM 1405 C C . SER A 1 178 ? 9.173 2.303 67.699 1.00 42.62 178 SER A C 1
ATOM 1407 O O . SER A 1 178 ? 10.323 2.535 67.341 1.00 42.62 178 SER A O 1
ATOM 1409 N N . ILE A 1 179 ? 8.497 3.061 68.557 1.00 54.34 179 ILE A N 1
ATOM 1410 C CA . ILE A 1 179 ? 9.042 4.010 69.527 1.00 54.34 179 ILE A CA 1
ATOM 1411 C C . ILE A 1 179 ? 9.579 3.179 70.707 1.00 54.34 179 ILE A C 1
ATOM 1413 O O . ILE A 1 179 ? 8.877 2.260 71.117 1.00 54.34 179 ILE A O 1
ATOM 1417 N N . PHE A 1 180 ? 10.775 3.490 71.227 1.00 47.44 180 PHE A N 1
ATOM 1418 C CA . PHE A 1 180 ? 11.160 3.620 72.656 1.00 47.44 180 PHE A CA 1
ATOM 1419 C C . PHE A 1 180 ? 12.668 3.383 72.881 1.00 47.44 180 PHE A C 1
ATOM 1421 O O . PHE A 1 180 ? 13.250 2.468 72.307 1.00 47.44 180 PHE A O 1
ATOM 1428 N N . GLY A 1 181 ? 13.264 4.241 73.725 1.00 38.00 181 GLY A N 1
ATOM 1429 C CA . GLY A 1 181 ? 14.645 4.168 74.232 1.00 38.00 181 GLY A CA 1
ATOM 1430 C C . GLY A 1 181 ? 14.876 3.030 75.241 1.00 38.00 181 GLY A C 1
ATOM 1431 O O . GLY A 1 181 ? 14.007 2.168 75.397 1.00 38.00 181 GLY A O 1
ATOM 1432 N N . PRO A 1 182 ? 16.036 3.001 75.919 1.00 50.03 182 PRO A N 1
ATOM 1433 C CA . PRO A 1 182 ? 16.480 4.070 76.824 1.00 50.03 182 PRO A CA 1
ATOM 1434 C C . PRO A 1 182 ? 17.827 4.718 76.480 1.00 50.03 182 PRO A C 1
ATOM 1436 O O . PRO A 1 182 ? 18.610 4.122 75.709 1.00 50.03 182 PRO A O 1
#

pLDDT: mean 70.47, std 18.4, range [36.97, 92.19]

Secondary structure (DSSP, 8-state):
-HHHHHHHHHHHHTT--TTS-TTGGGT---S---S----HHHHHHHHHHHHHHTT-HHHHHHHHHHHHHHHHHHH-TT-TTSHHHHHHHHHHHHHHHHSTT----S--HHHHHHHHHHHHSHHHHTTSHHHHHHHHTT-SS-HHHHHHHHHHHHHHHHHHHHHHHHTT--------------

Sequence (182 aa):
MVSILCSAMLMHMCGMPFGEHYINSHFDCTDDCIEPCEHPLRRFLKVYMMADRYDCPTIRRAVVPLVNEQLEEHISPHVGDSFQDLSGEIVQITAELCGPDSSQLADPFLRRSLFDWLAYNFDVCIQEPSFRSAIGQGILLDARLTATLLLKLGKQIKDSRSHSRERSFRPESSIGSSIFGP